Protein AF-A0A396JHH2-F1 (afdb_monomer_lite)

Radius of gyration: 24.64 Å; chains: 1; bounding box: 56×81×42 Å

Organism: Medicago truncatula (NCBI:txid3880)

pLDDT: mean 73.58, std 18.22, range [34.22, 95.81]

Sequence (174 aa):
MHDQSSRAFGGTSLQLGTSEKTDGVQSLYNGILVNLQESADPSKLVLEMILNPITPLCQKGDNVVIIADYQIYLLEQLMRISPVIEPCVREKALKLAFDLKAKMKENTENSMAVLGFLLLLSIYKLLDSFDKDEVFEILAFVALHKIAVELLGSFRYFIMIIKQSFWYVNFDTL

InterPro domains:
  IPR012474 Frigida-like [PF07899] (21-154)

Foldseek 3Di:
DDDDDDDDDDDDPPPDDPPPVVVVVVVVLVVLLVCLVPDPCSLQVLLCCLVPPDCPLPPDDCSVVVNLVVNLSSLVSLVVVLDDADPVSLVSLLVVLVVLVVVCVVPVPPPSSLSSNVSSCVSSVCCVVDDVVVNVVSVVVVVVVVVVVVVVVVVVVVVVVCVVVVPPDDPPPD

Structure (mmCIF, N/CA/C/O backbone):
data_AF-A0A396JHH2-F1
#
_entry.id   AF-A0A396JHH2-F1
#
loop_
_atom_site.group_PDB
_atom_site.id
_atom_site.type_symbol
_atom_site.label_atom_id
_atom_site.label_alt_id
_atom_site.label_comp_id
_atom_site.label_asym_id
_atom_site.label_entity_id
_atom_site.label_seq_id
_atom_site.pdbx_PDB_ins_code
_atom_site.Cartn_x
_atom_site.Cartn_y
_atom_site.Cartn_z
_atom_site.occupancy
_atom_site.B_iso_or_equiv
_atom_site.auth_seq_id
_atom_site.auth_comp_id
_atom_site.auth_asym_id
_atom_site.auth_atom_id
_atom_site.pdbx_PDB_model_num
ATOM 1 N N . MET A 1 1 ? 18.833 66.097 22.049 1.00 34.84 1 MET A N 1
ATOM 2 C CA . MET A 1 1 ? 17.542 66.815 22.104 1.00 34.84 1 MET A CA 1
ATOM 3 C C . MET A 1 1 ? 16.874 66.656 20.739 1.00 34.84 1 MET A C 1
ATOM 5 O O . MET A 1 1 ? 17.549 66.969 19.773 1.00 34.84 1 MET A O 1
ATOM 9 N N . HIS A 1 2 ? 15.673 66.046 20.724 1.00 36.78 2 HIS A N 1
ATOM 10 C CA . HIS A 1 2 ? 14.536 66.031 19.759 1.00 36.78 2 HIS A CA 1
ATOM 11 C C . HIS A 1 2 ? 14.716 66.624 18.333 1.00 36.78 2 HIS A C 1
ATOM 13 O O . HIS A 1 2 ? 15.373 67.642 18.193 1.00 36.78 2 HIS A O 1
ATOM 19 N N . ASP A 1 3 ? 14.102 66.150 17.236 1.00 41.22 3 ASP A N 1
ATOM 20 C CA . ASP A 1 3 ? 13.016 65.180 16.983 1.00 41.22 3 ASP A CA 1
ATOM 21 C C . ASP A 1 3 ? 12.868 64.926 15.452 1.00 41.22 3 ASP A C 1
ATOM 23 O O . ASP A 1 3 ? 13.278 65.789 14.684 1.00 41.22 3 ASP A O 1
ATOM 27 N N . GLN A 1 4 ? 12.207 63.809 15.071 1.00 45.59 4 GLN A N 1
ATOM 28 C CA . GLN A 1 4 ? 11.242 63.594 13.944 1.00 45.59 4 GLN A CA 1
ATOM 29 C C . GLN A 1 4 ? 11.592 64.025 12.487 1.00 45.59 4 GLN A C 1
ATOM 31 O O . GLN A 1 4 ? 12.212 65.042 12.250 1.00 45.59 4 GLN A O 1
ATOM 36 N N . SER A 1 5 ? 11.163 63.405 11.376 1.00 40.81 5 SER A N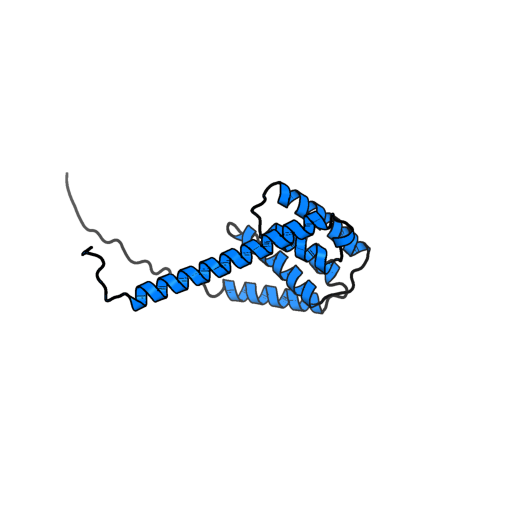 1
ATOM 37 C CA . SER A 1 5 ? 10.166 62.383 11.019 1.00 40.81 5 SER A CA 1
ATOM 38 C C . SER A 1 5 ? 10.327 62.099 9.508 1.00 40.81 5 SER A C 1
ATOM 40 O O . SER A 1 5 ? 10.538 63.031 8.735 1.00 40.81 5 SER A O 1
ATOM 42 N N . SER A 1 6 ? 10.186 60.849 9.052 1.00 44.97 6 SER A N 1
ATOM 43 C CA . SER A 1 6 ? 9.253 60.511 7.957 1.00 44.97 6 SER A CA 1
ATOM 44 C C . SER A 1 6 ? 9.205 59.005 7.665 1.00 44.97 6 SER A C 1
ATOM 46 O O . SER A 1 6 ? 10.203 58.315 7.488 1.00 44.97 6 SER A O 1
ATOM 48 N N . ARG A 1 7 ? 7.962 58.524 7.656 1.00 39.47 7 ARG A N 1
ATOM 49 C CA . ARG A 1 7 ? 7.444 57.217 7.235 1.00 39.47 7 ARG A CA 1
ATOM 50 C C . ARG A 1 7 ? 7.682 56.975 5.739 1.00 39.47 7 ARG A C 1
ATOM 52 O O . ARG A 1 7 ? 7.382 57.869 4.959 1.00 39.47 7 ARG A O 1
ATOM 59 N N . ALA A 1 8 ? 7.972 55.728 5.359 1.00 37.34 8 ALA A N 1
ATOM 60 C CA . ALA A 1 8 ? 7.275 55.025 4.271 1.00 37.34 8 ALA A CA 1
ATOM 61 C C . ALA A 1 8 ? 7.607 53.520 4.309 1.00 37.34 8 ALA A C 1
ATOM 63 O O . ALA A 1 8 ? 8.679 53.083 3.905 1.00 37.34 8 ALA A O 1
ATOM 64 N N . PHE A 1 9 ? 6.660 52.734 4.823 1.00 40.56 9 PHE A N 1
ATOM 65 C CA . PHE A 1 9 ? 6.518 51.312 4.516 1.00 40.56 9 PHE A CA 1
ATOM 66 C C . PHE A 1 9 ? 5.919 51.170 3.112 1.00 40.56 9 PHE A C 1
ATOM 68 O O . PHE A 1 9 ? 5.039 51.949 2.750 1.00 40.56 9 PHE A O 1
ATOM 75 N N . GLY A 1 10 ? 6.285 50.100 2.406 1.00 37.75 10 GLY A N 1
ATOM 76 C CA . GLY A 1 10 ? 5.449 49.528 1.348 1.00 37.75 10 GLY A CA 1
ATOM 77 C C . GLY A 1 10 ? 6.091 49.554 -0.029 1.00 37.75 10 GLY A C 1
ATOM 78 O O . GLY A 1 10 ? 6.154 50.588 -0.682 1.00 37.75 10 GLY A O 1
ATOM 79 N N . GLY A 1 11 ? 6.527 48.383 -0.482 1.00 34.22 11 GLY A N 1
ATOM 80 C CA . GLY A 1 11 ? 7.045 48.210 -1.831 1.00 34.22 11 GLY A CA 1
ATOM 81 C C . GLY A 1 11 ? 7.694 46.855 -2.051 1.00 34.22 11 GLY A C 1
ATOM 82 O O . GLY A 1 11 ? 8.797 46.779 -2.578 1.00 34.22 11 GLY A O 1
ATOM 83 N N . THR A 1 12 ? 7.042 45.781 -1.614 1.00 45.69 12 THR A N 1
ATOM 84 C CA . THR A 1 12 ? 7.328 44.422 -2.072 1.00 45.69 12 THR A CA 1
ATOM 85 C C . THR A 1 12 ? 7.244 44.398 -3.598 1.00 45.69 12 THR A C 1
ATOM 87 O O . THR A 1 12 ? 6.164 44.450 -4.175 1.00 45.69 12 THR A O 1
ATOM 90 N N . SER A 1 13 ? 8.383 44.289 -4.269 1.00 45.59 13 SER A N 1
ATOM 91 C CA . SER A 1 13 ? 8.450 43.629 -5.572 1.00 45.59 13 SER A CA 1
ATOM 92 C C . SER A 1 13 ? 9.375 42.436 -5.431 1.00 45.59 13 SER A C 1
ATOM 94 O O . SER A 1 13 ? 10.502 42.413 -5.908 1.00 45.59 13 SER A O 1
ATOM 96 N N . LEU A 1 14 ? 8.866 41.432 -4.717 1.00 39.38 14 LEU A N 1
ATOM 97 C CA . LEU A 1 14 ? 9.321 40.060 -4.864 1.00 39.38 14 LEU A CA 1
ATOM 98 C C . LEU A 1 14 ? 8.688 39.519 -6.147 1.00 39.38 14 LEU A C 1
ATOM 100 O O . LEU A 1 14 ? 7.677 38.828 -6.115 1.00 39.38 14 LEU A O 1
ATOM 104 N N . GLN A 1 15 ? 9.270 39.874 -7.287 1.00 58.12 15 GLN A N 1
ATOM 105 C CA . GLN A 1 15 ? 9.191 39.008 -8.454 1.00 58.12 15 GLN A CA 1
ATOM 106 C C . GLN A 1 15 ? 10.442 38.143 -8.438 1.00 58.12 15 GLN A C 1
ATOM 108 O O . GLN A 1 15 ? 11.490 38.542 -8.935 1.00 58.12 15 GLN A O 1
ATOM 113 N N . LEU A 1 16 ? 10.344 36.974 -7.809 1.00 39.16 16 LEU A N 1
ATOM 114 C CA . LEU A 1 16 ? 11.358 35.942 -7.960 1.00 39.16 16 LEU A CA 1
ATOM 115 C C . LEU A 1 16 ? 10.705 34.558 -7.937 1.00 39.16 16 LEU A C 1
ATOM 117 O O . LEU A 1 16 ? 10.393 34.014 -6.884 1.00 39.16 16 LEU A O 1
ATOM 121 N N . GLY A 1 17 ? 10.511 34.026 -9.145 1.00 41.47 17 GLY A N 1
ATOM 122 C CA . GLY A 1 17 ? 10.699 32.610 -9.449 1.00 41.47 17 GLY A CA 1
ATOM 123 C C . GLY A 1 17 ? 9.649 31.626 -8.940 1.00 41.47 17 GLY A C 1
ATOM 124 O O . GLY A 1 17 ? 9.932 30.834 -8.051 1.00 41.47 17 GLY A O 1
ATOM 125 N N . THR A 1 18 ? 8.485 31.561 -9.588 1.00 39.78 18 THR A N 1
ATOM 126 C CA . THR A 1 18 ? 7.596 30.382 -9.504 1.00 39.78 18 THR A CA 1
ATOM 127 C C . THR A 1 18 ? 7.584 29.530 -10.775 1.00 39.78 18 THR A C 1
ATOM 129 O O . THR A 1 18 ? 6.795 28.596 -10.860 1.00 39.78 18 THR A O 1
ATOM 132 N N . SER A 1 19 ? 8.467 29.790 -11.749 1.00 44.78 19 SER A N 1
ATOM 133 C CA . SER A 1 19 ? 8.452 29.065 -13.032 1.00 44.78 19 SER A CA 1
ATOM 134 C C . SER A 1 19 ? 9.505 27.957 -13.180 1.00 44.78 19 SER A C 1
ATOM 136 O O . SER A 1 19 ? 9.301 27.071 -13.998 1.00 44.78 19 SER A O 1
ATOM 138 N N . GLU A 1 20 ? 10.606 27.955 -12.419 1.00 44.31 20 GLU A N 1
ATOM 139 C CA . GLU A 1 20 ? 11.653 26.917 -12.568 1.00 44.31 20 GLU A CA 1
ATOM 140 C C . GLU A 1 20 ? 11.361 25.636 -11.769 1.00 44.31 20 GLU A C 1
ATOM 142 O O . GLU A 1 20 ? 11.826 24.554 -12.120 1.00 44.31 20 GLU A O 1
ATOM 147 N N . LYS A 1 21 ? 10.562 25.720 -10.697 1.00 48.06 21 LYS A N 1
ATOM 148 C CA . LYS A 1 21 ? 10.301 24.574 -9.807 1.00 48.06 21 LYS A CA 1
ATOM 149 C C . LYS A 1 21 ? 9.289 23.581 -10.397 1.00 48.06 21 LYS A C 1
ATOM 151 O O . LYS A 1 21 ? 9.345 22.396 -10.085 1.00 48.06 21 LYS A O 1
ATOM 156 N N . THR A 1 22 ? 8.372 24.051 -11.240 1.00 49.94 22 THR A N 1
ATOM 157 C CA . THR A 1 22 ? 7.317 23.228 -11.856 1.00 49.94 22 THR A CA 1
ATOM 158 C C . THR A 1 22 ? 7.841 22.385 -13.017 1.00 49.94 22 THR A C 1
ATOM 160 O O . THR A 1 22 ? 7.447 21.228 -13.146 1.00 49.94 22 THR A O 1
ATOM 163 N N . ASP A 1 23 ? 8.779 22.917 -13.803 1.00 55.28 23 ASP A N 1
ATOM 164 C CA . ASP A 1 23 ? 9.391 22.218 -14.940 1.00 55.28 23 ASP A CA 1
ATOM 165 C C . ASP A 1 23 ? 10.242 21.015 -14.485 1.00 55.28 23 ASP A C 1
ATOM 167 O O . ASP A 1 23 ? 10.118 19.904 -15.004 1.00 55.28 23 ASP A O 1
ATOM 171 N N . GLY A 1 24 ? 11.016 21.186 -13.405 1.00 61.38 24 GLY A N 1
ATOM 172 C CA . GLY A 1 24 ? 11.820 20.106 -12.822 1.00 61.38 24 GLY A CA 1
ATOM 173 C C . GLY A 1 24 ? 10.992 18.957 -12.231 1.00 61.38 24 GLY A C 1
ATOM 174 O O . GLY A 1 24 ? 11.347 17.790 -12.398 1.00 61.38 24 GLY A O 1
ATOM 175 N N . VAL A 1 25 ? 9.867 19.262 -11.573 1.00 62.09 25 VAL A N 1
ATOM 176 C CA . VAL A 1 25 ? 8.972 18.246 -10.987 1.00 62.09 25 VAL A CA 1
ATOM 177 C C . VAL A 1 25 ? 8.225 17.475 -12.079 1.00 62.09 25 VAL A C 1
ATOM 179 O O . VAL A 1 25 ? 8.138 16.250 -12.015 1.00 62.09 25 VAL A O 1
ATOM 182 N N . GLN A 1 26 ? 7.736 18.163 -13.113 1.00 64.75 26 GLN A N 1
ATOM 183 C CA . GLN A 1 26 ? 7.054 17.519 -14.236 1.00 64.75 26 GLN A CA 1
ATOM 184 C C . GLN A 1 26 ? 8.001 16.612 -15.035 1.00 64.75 26 GLN A C 1
ATOM 186 O O . GLN A 1 26 ? 7.639 15.487 -15.383 1.00 64.75 26 GLN A O 1
ATOM 191 N N . SER A 1 27 ? 9.228 17.077 -15.286 1.00 69.88 27 SER A N 1
ATOM 192 C CA . SER A 1 27 ? 10.279 16.292 -15.939 1.00 69.88 27 SER A CA 1
ATOM 193 C C . SER A 1 27 ? 10.627 15.029 -15.140 1.00 69.88 27 SER A C 1
ATOM 195 O O . SER A 1 27 ? 10.734 13.942 -15.710 1.00 69.88 27 SER A O 1
ATOM 197 N N . LEU A 1 28 ? 10.695 15.139 -13.807 1.00 69.75 28 LEU A N 1
ATOM 198 C CA . LEU A 1 28 ? 10.924 14.003 -12.917 1.00 69.75 28 LEU A CA 1
ATOM 199 C C . LEU A 1 28 ? 9.804 12.955 -13.025 1.00 69.75 28 LEU A C 1
ATOM 201 O O . LEU A 1 28 ? 10.098 11.782 -13.255 1.00 69.75 28 LEU A O 1
ATOM 205 N N . TYR A 1 29 ? 8.534 13.363 -12.907 1.00 72.44 29 TYR A N 1
ATOM 206 C CA . TYR A 1 29 ? 7.387 12.451 -13.024 1.00 72.44 29 TYR A CA 1
ATOM 207 C C . TYR A 1 29 ? 7.322 11.757 -14.390 1.00 72.44 29 TYR A C 1
ATOM 209 O O . TYR A 1 29 ? 7.062 10.555 -14.458 1.00 72.44 29 TYR A O 1
ATOM 217 N N . ASN A 1 30 ? 7.630 12.478 -15.470 1.00 74.38 30 ASN A N 1
ATOM 218 C CA . ASN A 1 30 ? 7.707 11.896 -16.808 1.00 74.38 30 ASN A CA 1
ATOM 219 C C . ASN A 1 30 ? 8.846 10.867 -16.916 1.00 74.38 30 ASN A C 1
ATOM 221 O O . ASN A 1 30 ? 8.635 9.781 -17.450 1.00 74.38 30 ASN A O 1
ATOM 225 N N . GLY A 1 31 ? 10.031 11.167 -16.372 1.00 76.94 31 GLY A N 1
ATOM 226 C CA . GLY A 1 31 ? 11.159 10.230 -16.354 1.00 76.94 31 GLY A CA 1
ATOM 227 C C . GLY A 1 31 ? 10.868 8.963 -15.544 1.00 76.94 31 GLY A C 1
ATOM 228 O O . GLY A 1 31 ? 11.209 7.861 -15.965 1.00 76.94 31 GLY A O 1
ATOM 229 N N . ILE A 1 32 ? 10.171 9.099 -14.414 1.00 76.00 32 ILE A N 1
ATOM 230 C CA . ILE A 1 32 ? 9.690 7.966 -13.612 1.00 76.00 32 ILE A CA 1
ATOM 231 C C . ILE A 1 32 ? 8.727 7.094 -14.417 1.00 76.00 32 ILE A C 1
ATOM 233 O O . ILE A 1 32 ? 8.857 5.872 -14.398 1.00 76.00 32 ILE A O 1
ATOM 237 N N . LEU A 1 33 ? 7.775 7.705 -15.126 1.00 76.88 33 LEU A N 1
ATOM 238 C CA . LEU A 1 33 ? 6.801 6.968 -15.926 1.00 76.88 33 LEU A CA 1
ATOM 239 C C . LEU A 1 33 ? 7.479 6.163 -17.041 1.00 76.88 33 LEU A C 1
ATOM 241 O O . LEU A 1 33 ? 7.158 4.989 -17.213 1.00 76.88 33 LEU A O 1
ATOM 245 N N . VAL A 1 34 ? 8.445 6.762 -17.745 1.00 80.31 34 VAL A N 1
ATOM 246 C CA . VAL A 1 34 ? 9.241 6.073 -18.774 1.00 80.31 34 VAL A CA 1
ATOM 247 C C . VAL A 1 34 ? 10.011 4.904 -18.160 1.00 80.31 34 VAL A C 1
ATOM 249 O O . VAL A 1 34 ? 9.880 3.775 -18.625 1.00 80.31 34 VAL A O 1
ATOM 252 N N . ASN A 1 35 ? 10.718 5.130 -17.048 1.00 80.88 35 ASN A N 1
ATOM 253 C CA . ASN A 1 35 ? 11.460 4.072 -16.358 1.00 80.88 35 ASN A CA 1
ATOM 254 C C . ASN A 1 35 ? 10.554 2.920 -15.895 1.00 80.88 35 ASN A C 1
ATOM 256 O O . ASN A 1 35 ? 10.961 1.762 -15.937 1.00 80.88 35 ASN A O 1
ATOM 260 N N . LEU A 1 36 ? 9.328 3.215 -15.451 1.00 83.25 36 LEU A N 1
ATOM 261 C CA . LEU A 1 36 ? 8.354 2.195 -15.061 1.00 83.25 36 LEU A CA 1
ATOM 262 C C . LEU A 1 36 ? 7.846 1.390 -16.256 1.00 83.25 36 LEU A C 1
ATOM 264 O O . LEU A 1 36 ? 7.675 0.182 -16.134 1.00 83.25 36 LEU A O 1
ATOM 268 N N . GLN A 1 37 ? 7.606 2.038 -17.394 1.00 81.75 37 GLN A N 1
ATOM 269 C CA . GLN A 1 37 ? 7.140 1.370 -18.610 1.00 81.75 37 GLN A CA 1
ATOM 270 C C . GLN A 1 37 ? 8.224 0.502 -19.257 1.00 81.75 37 GLN A C 1
ATOM 272 O O . GLN A 1 37 ? 7.912 -0.551 -19.806 1.00 81.75 37 GLN A O 1
ATOM 277 N N . GLU A 1 38 ? 9.484 0.927 -19.181 1.00 86.12 38 GLU A N 1
ATOM 278 C CA . GLU A 1 38 ? 10.628 0.204 -19.748 1.00 86.12 38 GLU A CA 1
ATOM 279 C C . GLU A 1 38 ? 11.208 -0.852 -18.793 1.00 86.12 38 GLU A C 1
ATOM 281 O O . GLU A 1 38 ? 11.995 -1.706 -19.207 1.00 86.12 38 GLU A O 1
ATOM 286 N N . SER A 1 39 ? 10.826 -0.822 -17.512 1.00 87.31 39 SER A N 1
ATOM 287 C CA . SER A 1 39 ? 11.292 -1.795 -16.526 1.00 87.31 39 SER A CA 1
ATOM 288 C C . SER A 1 39 ? 10.773 -3.198 -16.834 1.00 87.31 39 SER A C 1
ATOM 290 O O . SER A 1 39 ? 9.578 -3.415 -17.027 1.00 87.31 39 SER A O 1
ATOM 292 N N . ALA A 1 40 ? 11.670 -4.183 -16.770 1.00 87.19 40 ALA A N 1
ATOM 293 C CA . ALA A 1 40 ? 11.300 -5.595 -16.833 1.00 87.19 40 ALA A CA 1
ATOM 294 C C . ALA A 1 40 ? 10.501 -6.054 -15.596 1.00 87.19 40 ALA A C 1
ATOM 296 O O . ALA A 1 40 ? 9.726 -7.002 -15.684 1.00 87.19 40 ALA A O 1
ATOM 297 N N . ASP A 1 41 ? 10.686 -5.385 -14.453 1.00 90.62 41 ASP A N 1
ATOM 298 C CA . ASP A 1 41 ? 9.947 -5.640 -13.213 1.00 90.62 41 ASP A CA 1
ATOM 299 C C . ASP A 1 41 ? 9.547 -4.302 -12.562 1.00 90.62 41 ASP A C 1
ATOM 301 O O . ASP A 1 41 ? 10.221 -3.795 -11.652 1.00 90.62 41 ASP A O 1
ATOM 305 N N . PRO A 1 42 ? 8.466 -3.671 -13.053 1.00 91.06 42 PRO A N 1
ATOM 306 C CA . PRO A 1 42 ? 8.001 -2.391 -12.526 1.00 91.06 42 PRO A CA 1
ATOM 307 C C . PRO A 1 42 ? 7.525 -2.511 -11.075 1.00 91.06 42 PRO A C 1
ATOM 309 O O . PRO A 1 42 ? 7.639 -1.554 -10.312 1.00 91.06 42 PRO A O 1
ATOM 312 N N . SER A 1 43 ? 7.048 -3.690 -10.662 1.00 92.31 43 SER A N 1
ATOM 313 C CA . SER A 1 43 ? 6.586 -3.928 -9.294 1.00 92.31 43 SER A CA 1
ATOM 314 C C . SER A 1 43 ? 7.732 -3.855 -8.286 1.00 92.31 43 SER A C 1
ATOM 316 O O . SER A 1 43 ? 7.657 -3.143 -7.283 1.00 92.31 43 SER A O 1
ATOM 318 N N . LYS A 1 44 ? 8.858 -4.498 -8.595 1.00 93.31 44 LYS A N 1
ATOM 319 C CA . LYS A 1 44 ? 10.068 -4.411 -7.782 1.00 93.31 44 LYS A CA 1
ATOM 320 C C . LYS A 1 44 ? 10.652 -3.004 -7.771 1.00 93.31 44 LYS A C 1
ATOM 322 O O . LYS A 1 44 ? 11.023 -2.525 -6.701 1.00 93.31 44 LYS A O 1
ATOM 327 N N . LEU A 1 45 ? 10.701 -2.342 -8.928 1.00 90.50 45 LEU A N 1
ATOM 328 C CA . LEU A 1 45 ? 11.250 -0.990 -9.049 1.00 90.50 45 LEU A CA 1
ATOM 329 C C . LEU A 1 45 ? 10.509 0.006 -8.145 1.00 90.50 45 LEU A C 1
ATOM 331 O O . LEU A 1 45 ? 11.143 0.753 -7.402 1.00 90.50 45 LEU A O 1
ATOM 335 N N . VAL A 1 46 ? 9.171 -0.024 -8.150 1.00 90.06 46 VAL A N 1
ATOM 336 C CA . VAL A 1 46 ? 8.352 0.840 -7.282 1.00 90.06 46 VAL A CA 1
ATOM 337 C C . VAL A 1 46 ? 8.624 0.576 -5.807 1.00 90.06 46 VAL A C 1
ATOM 339 O O . VAL A 1 46 ? 8.804 1.526 -5.048 1.00 90.06 46 VAL A O 1
ATOM 342 N N . LEU A 1 47 ? 8.695 -0.688 -5.381 1.00 89.94 47 LEU A N 1
ATOM 343 C CA . LEU A 1 47 ? 9.020 -1.006 -3.986 1.00 89.94 47 LEU A CA 1
ATOM 344 C C . LEU A 1 47 ? 10.399 -0.494 -3.586 1.00 89.94 47 LEU A C 1
ATOM 346 O O . LEU A 1 47 ? 10.548 0.064 -2.503 1.00 89.94 47 LEU A O 1
ATOM 350 N N . GLU A 1 48 ? 11.400 -0.660 -4.447 1.00 89.31 48 GLU A N 1
ATOM 351 C CA . GLU A 1 48 ? 12.748 -0.164 -4.178 1.00 89.31 48 GLU A CA 1
ATOM 352 C C . GLU A 1 48 ? 12.778 1.363 -4.065 1.00 89.31 48 GLU A C 1
ATOM 354 O O . GLU A 1 48 ? 13.443 1.878 -3.169 1.00 89.31 48 GLU A O 1
ATOM 359 N N . MET A 1 49 ? 12.006 2.077 -4.891 1.00 86.12 49 MET A N 1
ATOM 360 C CA . MET A 1 49 ? 11.864 3.536 -4.823 1.00 86.12 49 MET A CA 1
ATOM 361 C C . MET A 1 49 ? 11.110 4.020 -3.578 1.00 86.12 49 MET A C 1
ATOM 363 O O . MET A 1 49 ? 11.446 5.071 -3.034 1.00 86.12 49 MET A O 1
ATOM 367 N N . ILE A 1 50 ? 10.095 3.282 -3.117 1.00 85.94 50 ILE A N 1
ATOM 368 C CA . ILE A 1 50 ? 9.357 3.617 -1.889 1.00 85.94 50 ILE A CA 1
ATOM 369 C C . ILE A 1 50 ? 10.241 3.396 -0.658 1.00 85.94 50 ILE A C 1
ATOM 371 O O . ILE A 1 50 ? 10.242 4.226 0.251 1.00 85.94 50 ILE A O 1
ATOM 375 N N . LEU A 1 51 ? 10.995 2.292 -0.635 1.00 84.38 51 LEU A N 1
ATOM 376 C CA . LEU A 1 51 ? 11.889 1.933 0.468 1.00 84.38 51 LEU A CA 1
ATOM 377 C C . LEU A 1 51 ? 13.159 2.795 0.500 1.00 84.38 51 LEU A C 1
ATOM 379 O O . LEU A 1 51 ? 13.667 3.084 1.581 1.00 84.38 51 LEU A O 1
ATOM 383 N N . ASN A 1 52 ? 13.651 3.218 -0.666 1.00 82.12 52 ASN A N 1
ATOM 384 C CA . ASN A 1 52 ? 14.843 4.051 -0.818 1.00 82.12 52 ASN A CA 1
ATOM 385 C C . ASN A 1 52 ? 14.502 5.322 -1.614 1.00 82.12 52 ASN A C 1
ATOM 387 O O . ASN A 1 52 ? 14.864 5.437 -2.790 1.00 82.12 52 ASN A O 1
ATOM 391 N N . PRO A 1 53 ? 13.793 6.286 -1.002 1.00 70.38 53 PRO A N 1
ATOM 392 C CA . PRO A 1 53 ? 13.434 7.524 -1.677 1.00 70.38 53 PRO A CA 1
ATOM 393 C C . PRO A 1 53 ? 14.697 8.301 -2.065 1.00 70.38 53 PRO A C 1
ATOM 395 O O . PRO A 1 53 ? 15.596 8.511 -1.249 1.00 70.38 53 PRO A O 1
ATOM 398 N N . ILE A 1 54 ? 14.774 8.737 -3.324 1.00 65.25 54 ILE A N 1
ATOM 399 C CA . ILE A 1 54 ? 15.928 9.485 -3.827 1.00 65.25 54 ILE A CA 1
ATOM 400 C C . ILE A 1 54 ? 15.931 10.879 -3.170 1.00 65.25 54 ILE A C 1
ATOM 402 O O . ILE A 1 54 ? 14.934 11.602 -3.171 1.00 65.25 54 ILE A O 1
ATOM 406 N N . THR A 1 55 ? 17.089 11.281 -2.646 1.00 52.19 55 THR A N 1
ATOM 407 C CA . THR A 1 55 ? 17.298 12.459 -1.789 1.00 52.19 55 THR A CA 1
ATOM 408 C C . THR A 1 55 ? 17.056 13.864 -2.391 1.00 52.19 55 THR A C 1
ATOM 410 O O . THR A 1 55 ? 16.898 14.779 -1.582 1.00 52.19 55 THR A O 1
ATOM 413 N N . PRO A 1 56 ? 16.989 14.158 -3.716 1.00 52.56 56 PRO A N 1
ATOM 414 C CA . PRO A 1 56 ? 16.828 15.551 -4.155 1.00 52.56 56 PRO A CA 1
ATOM 415 C C . PRO A 1 56 ? 15.473 16.171 -3.764 1.00 52.56 56 PRO A C 1
ATOM 417 O O . PRO A 1 56 ? 15.358 17.393 -3.749 1.00 52.56 56 PRO A O 1
ATOM 420 N N . LEU A 1 57 ? 14.484 15.365 -3.356 1.00 51.81 57 LEU A N 1
ATOM 421 C CA . LEU A 1 57 ? 13.199 15.825 -2.805 1.00 51.81 57 LEU A CA 1
ATOM 422 C C . LEU A 1 57 ? 13.283 16.276 -1.329 1.00 51.81 57 LEU A C 1
ATOM 424 O O . LEU A 1 57 ? 12.331 16.852 -0.813 1.00 51.81 57 LEU A O 1
ATOM 428 N N . CYS A 1 58 ? 14.414 16.050 -0.643 1.00 49.91 58 CYS A N 1
ATOM 429 C CA . CYS A 1 58 ? 14.574 16.219 0.809 1.00 49.91 58 CYS A CA 1
ATOM 430 C C . CYS A 1 58 ? 15.169 17.570 1.265 1.00 49.91 58 CYS A C 1
ATOM 432 O O . CYS A 1 58 ? 15.590 17.688 2.422 1.00 49.91 58 CYS A O 1
ATOM 434 N N . GLN A 1 59 ? 15.201 18.616 0.432 1.00 45.34 59 GLN A N 1
ATOM 435 C CA . GLN A 1 59 ? 15.723 19.923 0.862 1.00 45.34 59 GLN A CA 1
ATOM 436 C C . GLN A 1 59 ? 14.664 20.795 1.559 1.00 45.34 59 GLN A C 1
ATOM 438 O O . GLN A 1 59 ? 13.920 21.534 0.935 1.00 45.34 59 GLN A O 1
ATOM 443 N N . LYS A 1 60 ? 14.682 20.672 2.895 1.00 46.62 60 LYS A N 1
ATOM 444 C CA . LYS A 1 60 ? 14.088 21.493 3.971 1.00 46.62 60 LYS A CA 1
ATOM 445 C C . LYS A 1 60 ? 12.625 21.994 3.827 1.00 46.62 60 LYS A C 1
ATOM 447 O O . LYS A 1 60 ? 12.354 22.969 3.140 1.00 46.62 60 LYS A O 1
ATOM 452 N N . GLY A 1 61 ? 11.735 21.443 4.665 1.00 46.03 61 GLY A N 1
ATOM 453 C CA . GLY A 1 61 ? 10.473 22.075 5.095 1.00 46.03 61 GLY A CA 1
ATOM 454 C C . GLY A 1 61 ? 9.201 21.369 4.623 1.00 46.03 61 GLY A C 1
ATOM 455 O O . GLY A 1 61 ? 8.520 20.756 5.436 1.00 46.03 61 GLY A O 1
ATOM 456 N N . ASP A 1 62 ? 8.928 21.404 3.316 1.00 52.62 62 ASP A N 1
ATOM 457 C CA . ASP A 1 62 ? 7.697 20.867 2.685 1.00 52.62 62 ASP A CA 1
ATOM 458 C C . ASP A 1 62 ? 7.832 19.417 2.184 1.00 52.62 62 ASP A C 1
ATOM 460 O O . ASP A 1 62 ? 6.920 18.814 1.621 1.00 52.62 62 ASP A O 1
ATOM 464 N N . ASN A 1 63 ? 9.002 18.832 2.389 1.00 53.84 63 ASN A N 1
ATOM 465 C CA . ASN A 1 63 ? 9.447 17.609 1.729 1.00 53.84 63 ASN A CA 1
ATOM 466 C C . ASN A 1 63 ? 8.646 16.378 2.144 1.00 53.84 63 ASN A C 1
ATOM 468 O O . ASN A 1 63 ? 8.546 15.429 1.381 1.00 53.84 63 ASN A O 1
ATOM 472 N N . VAL A 1 64 ? 8.112 16.369 3.367 1.00 53.91 64 VAL A N 1
ATOM 473 C CA . VAL A 1 64 ? 7.367 15.221 3.901 1.00 53.91 64 VAL A CA 1
ATOM 474 C C . VAL A 1 64 ? 6.081 15.007 3.102 1.00 53.91 64 VAL A C 1
ATOM 476 O O . VAL A 1 64 ? 5.750 13.868 2.781 1.00 53.91 64 VAL A O 1
ATOM 479 N N . VAL A 1 65 ? 5.411 16.099 2.720 1.00 53.88 65 VAL A N 1
ATOM 480 C CA . VAL A 1 65 ? 4.214 16.060 1.869 1.00 53.88 65 VAL A CA 1
ATOM 481 C C . VAL A 1 65 ? 4.592 15.604 0.462 1.00 53.88 65 VAL A C 1
ATOM 483 O O . VAL A 1 65 ? 3.979 14.687 -0.067 1.00 53.88 65 VAL A O 1
ATOM 486 N N . ILE A 1 66 ? 5.679 16.144 -0.096 1.00 56.78 66 ILE A N 1
ATOM 487 C CA . ILE A 1 66 ? 6.135 15.792 -1.448 1.00 56.78 66 ILE A CA 1
ATOM 488 C C . ILE A 1 66 ? 6.583 14.318 -1.539 1.00 56.78 66 ILE A C 1
ATOM 490 O O . ILE A 1 66 ? 6.325 13.658 -2.541 1.00 56.78 66 ILE A O 1
ATOM 494 N N . ILE A 1 67 ? 7.229 13.772 -0.502 1.00 59.09 67 ILE A N 1
ATOM 495 C CA . ILE A 1 67 ? 7.627 12.355 -0.448 1.00 59.09 67 ILE A CA 1
ATOM 496 C C . ILE A 1 67 ? 6.394 11.452 -0.365 1.00 59.09 67 ILE A C 1
ATOM 498 O O . ILE A 1 67 ? 6.342 10.444 -1.069 1.00 59.09 67 ILE A O 1
ATOM 502 N N . ALA A 1 68 ? 5.404 11.817 0.456 1.00 68.44 68 ALA A N 1
ATOM 503 C CA . ALA A 1 68 ? 4.148 11.079 0.536 1.00 68.44 68 ALA A CA 1
ATOM 504 C C . ALA A 1 68 ? 3.403 11.105 -0.812 1.00 68.44 68 ALA A C 1
ATOM 506 O O . ALA A 1 68 ? 2.995 10.053 -1.298 1.00 68.44 68 ALA A O 1
ATOM 507 N N . ASP A 1 69 ? 3.306 12.270 -1.458 1.00 75.06 69 ASP A N 1
ATOM 508 C CA . ASP A 1 69 ? 2.664 12.433 -2.769 1.00 75.06 69 ASP A CA 1
ATOM 509 C C . ASP A 1 69 ? 3.375 11.627 -3.867 1.00 75.06 69 ASP A C 1
ATOM 511 O O . ASP A 1 69 ? 2.729 10.934 -4.652 1.00 75.06 69 ASP A O 1
ATOM 515 N N . TYR A 1 70 ? 4.710 11.646 -3.889 1.00 78.94 70 TYR A N 1
ATOM 516 C CA . TYR A 1 70 ? 5.520 10.858 -4.822 1.00 78.94 70 TYR A CA 1
ATOM 517 C C . TYR A 1 70 ? 5.296 9.347 -4.657 1.00 78.94 70 TYR A C 1
ATOM 519 O O . TYR A 1 70 ? 5.126 8.629 -5.644 1.00 78.94 70 TYR A O 1
ATOM 527 N N . GLN A 1 71 ? 5.274 8.852 -3.416 1.00 84.12 71 GLN A N 1
ATOM 528 C CA . GLN A 1 71 ? 5.058 7.431 -3.133 1.00 84.12 71 GLN A CA 1
ATOM 529 C C . GLN A 1 71 ? 3.658 6.973 -3.557 1.00 84.12 71 GLN A C 1
ATOM 531 O O . GLN A 1 71 ? 3.520 5.901 -4.149 1.00 84.12 71 GLN A O 1
ATOM 536 N N . ILE A 1 72 ? 2.631 7.791 -3.304 1.00 86.62 72 ILE A N 1
ATOM 537 C CA . ILE A 1 72 ? 1.270 7.518 -3.777 1.00 86.62 72 ILE A CA 1
ATOM 538 C C . ILE A 1 72 ? 1.223 7.524 -5.304 1.00 86.62 72 ILE A C 1
ATOM 540 O O . ILE A 1 72 ? 0.714 6.571 -5.892 1.00 86.62 72 ILE A O 1
ATOM 544 N N . TYR A 1 73 ? 1.826 8.521 -5.954 1.00 85.38 73 TYR A N 1
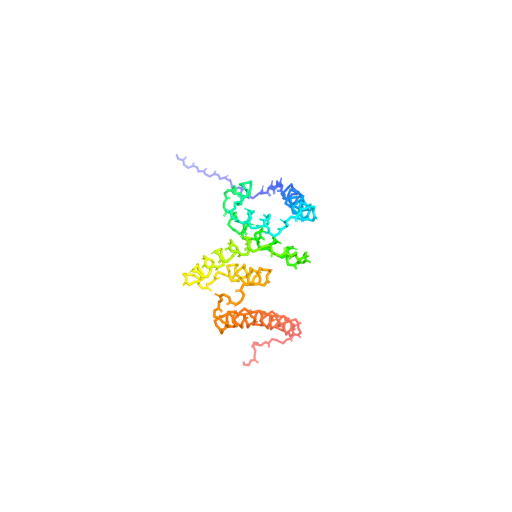ATOM 545 C CA . TYR A 1 73 ? 1.869 8.601 -7.413 1.00 85.38 73 TYR A CA 1
ATOM 546 C C . TYR A 1 73 ? 2.488 7.348 -8.052 1.00 85.38 73 TYR A C 1
ATOM 548 O O . TYR A 1 73 ? 1.940 6.812 -9.018 1.00 85.38 73 TYR A O 1
ATOM 556 N N . LEU A 1 74 ? 3.602 6.841 -7.508 1.00 88.69 74 LEU A N 1
ATOM 557 C CA . LEU A 1 74 ? 4.228 5.603 -7.985 1.00 88.69 74 LEU A CA 1
ATOM 558 C C . LEU A 1 74 ? 3.278 4.405 -7.909 1.00 88.69 74 LEU A C 1
ATOM 560 O O . LEU A 1 74 ? 3.175 3.632 -8.863 1.00 88.69 74 LEU A O 1
ATOM 564 N N . LEU A 1 75 ? 2.585 4.252 -6.779 1.00 90.94 75 LEU A N 1
ATOM 565 C CA . LEU A 1 75 ? 1.621 3.174 -6.581 1.00 90.94 75 LEU A CA 1
ATOM 566 C C . LEU A 1 75 ? 0.435 3.307 -7.544 1.00 90.94 75 LEU A C 1
ATOM 568 O O . LEU A 1 75 ? 0.016 2.313 -8.131 1.00 90.94 75 LEU A O 1
ATOM 572 N N . GLU A 1 76 ? -0.064 4.518 -7.785 1.00 90.06 76 GLU A N 1
ATOM 573 C CA . GLU A 1 76 ? -1.124 4.758 -8.768 1.00 90.06 76 GLU A CA 1
ATOM 574 C C . GLU A 1 76 ? -0.694 4.401 -10.197 1.00 90.06 76 GLU A C 1
ATOM 576 O O . GLU A 1 76 ? -1.457 3.762 -10.926 1.00 90.06 76 GLU A O 1
ATOM 581 N N . GLN A 1 77 ? 0.527 4.769 -10.610 1.00 89.38 77 GLN A N 1
ATOM 582 C CA . GLN A 1 77 ? 1.036 4.376 -11.930 1.00 89.38 77 GLN A CA 1
ATOM 583 C C . GLN A 1 77 ? 1.193 2.859 -12.031 1.00 89.38 77 GLN A C 1
ATOM 585 O O . GLN A 1 77 ? 0.790 2.261 -13.029 1.00 89.38 77 GLN A O 1
ATOM 590 N N . LEU A 1 78 ? 1.702 2.214 -10.982 1.00 91.00 78 LEU A N 1
ATOM 591 C CA . LEU A 1 78 ? 1.835 0.763 -10.950 1.00 91.00 78 LEU A CA 1
ATOM 592 C C . LEU A 1 78 ? 0.481 0.054 -11.036 1.00 91.00 78 LEU A C 1
ATOM 594 O O . LEU A 1 78 ? 0.353 -0.945 -11.741 1.00 91.00 78 LEU A O 1
ATOM 598 N N . MET A 1 79 ? -0.539 0.592 -10.365 1.00 89.94 79 MET A N 1
ATOM 599 C CA . MET A 1 79 ? -1.906 0.080 -10.432 1.00 89.94 79 MET A CA 1
ATOM 600 C C . MET A 1 79 ? -2.465 0.132 -11.858 1.00 89.94 79 MET A C 1
ATOM 602 O O . MET A 1 79 ? -3.155 -0.798 -12.271 1.00 89.94 79 MET A O 1
ATOM 606 N N . ARG A 1 80 ? -2.139 1.182 -12.624 1.00 89.19 80 ARG A N 1
ATOM 607 C CA . ARG A 1 80 ? -2.531 1.312 -14.038 1.00 89.19 80 ARG A CA 1
ATOM 608 C C . ARG A 1 80 ? -1.793 0.330 -14.943 1.00 89.19 80 ARG A C 1
ATOM 610 O O . ARG A 1 80 ? -2.408 -0.224 -15.845 1.00 89.19 80 ARG A O 1
ATOM 617 N N . ILE A 1 81 ? -0.496 0.123 -14.705 1.00 88.12 81 ILE A N 1
ATOM 618 C CA . ILE A 1 81 ? 0.322 -0.841 -15.459 1.00 88.12 81 ILE A CA 1
ATOM 619 C C . ILE A 1 81 ? -0.137 -2.278 -15.168 1.00 88.12 81 ILE A C 1
ATOM 621 O O . ILE A 1 81 ? -0.134 -3.114 -16.065 1.00 88.12 81 ILE A O 1
ATOM 625 N N . SER A 1 82 ? -0.564 -2.551 -13.931 1.00 88.25 82 SER A N 1
ATOM 626 C CA . SER A 1 82 ? -1.041 -3.858 -13.463 1.00 88.25 82 SER A CA 1
ATOM 627 C C . SER A 1 82 ? -0.088 -5.016 -13.815 1.00 88.25 82 SER A C 1
ATOM 629 O O . SER A 1 82 ? -0.471 -5.963 -14.508 1.00 88.25 82 SER A O 1
ATOM 631 N N . PRO A 1 83 ? 1.184 -4.956 -13.380 1.00 88.19 83 PRO A N 1
ATOM 632 C CA . PRO A 1 83 ? 2.155 -5.979 -13.738 1.00 88.19 83 PRO A CA 1
ATOM 633 C C . PRO A 1 83 ? 1.883 -7.313 -13.037 1.00 88.19 83 PRO A C 1
ATOM 635 O O . PRO A 1 83 ? 1.213 -7.392 -12.003 1.00 88.19 83 PRO A O 1
ATOM 638 N N . VAL A 1 84 ? 2.474 -8.377 -13.578 1.00 90.56 84 VAL A N 1
ATOM 639 C CA . VAL A 1 84 ? 2.568 -9.658 -12.874 1.00 90.56 84 VAL A CA 1
ATOM 640 C C . VAL A 1 84 ? 3.516 -9.488 -11.688 1.00 90.56 84 VAL A C 1
ATOM 642 O O . VAL A 1 84 ? 4.610 -8.952 -11.833 1.00 90.56 84 VAL A O 1
ATOM 645 N N . ILE A 1 85 ? 3.073 -9.924 -10.509 1.00 93.00 85 ILE A N 1
ATOM 646 C CA . ILE A 1 85 ? 3.818 -9.759 -9.262 1.00 93.00 85 ILE A CA 1
ATOM 647 C C . ILE A 1 85 ? 4.560 -11.051 -8.942 1.00 93.00 85 ILE A C 1
ATOM 649 O O . ILE A 1 85 ? 3.936 -12.084 -8.685 1.00 93.00 85 ILE A O 1
ATOM 653 N N . GLU A 1 86 ? 5.885 -10.970 -8.899 1.00 93.69 86 GLU A N 1
ATOM 654 C CA . GLU A 1 86 ? 6.740 -12.080 -8.489 1.00 93.69 86 GLU A CA 1
ATOM 655 C C . GLU A 1 86 ? 6.596 -12.381 -6.982 1.00 93.69 86 GLU A C 1
ATOM 657 O O . GLU A 1 86 ? 6.475 -11.452 -6.170 1.00 93.69 86 GLU A O 1
ATOM 662 N N . PRO A 1 87 ? 6.664 -13.656 -6.546 1.00 93.44 87 PRO A N 1
ATOM 663 C CA . PRO A 1 87 ? 6.475 -14.024 -5.139 1.00 93.44 87 PRO A CA 1
ATOM 664 C C . PRO A 1 87 ? 7.430 -13.312 -4.171 1.00 93.44 87 PRO A C 1
ATOM 666 O O . PRO A 1 87 ? 7.024 -12.890 -3.088 1.00 93.44 87 PRO A O 1
ATOM 669 N N . CYS A 1 88 ? 8.691 -13.126 -4.570 1.00 93.50 88 CYS A N 1
ATOM 670 C CA . CYS A 1 88 ? 9.696 -12.445 -3.752 1.00 93.50 88 CYS A CA 1
ATOM 671 C C . CYS A 1 88 ? 9.397 -10.946 -3.583 1.00 93.50 88 CYS A C 1
ATOM 673 O O . CYS A 1 88 ? 9.682 -10.358 -2.537 1.00 93.50 88 CYS A O 1
ATOM 675 N N . VAL A 1 89 ? 8.792 -10.327 -4.598 1.00 94.38 89 VAL A N 1
ATOM 676 C CA . VAL A 1 89 ? 8.367 -8.927 -4.575 1.00 94.38 89 VAL A CA 1
ATOM 677 C C . VAL A 1 89 ? 7.134 -8.782 -3.689 1.00 94.38 89 VAL A C 1
ATOM 679 O O . VAL A 1 89 ? 7.085 -7.895 -2.836 1.00 94.38 89 VAL A O 1
ATOM 682 N N . ARG A 1 90 ? 6.186 -9.719 -3.805 1.00 95.56 90 ARG A N 1
ATOM 683 C CA . ARG A 1 90 ? 5.004 -9.795 -2.940 1.00 95.56 90 ARG A CA 1
ATOM 684 C C . ARG A 1 90 ? 5.374 -9.898 -1.459 1.00 95.56 90 ARG A C 1
ATOM 686 O O . ARG A 1 90 ? 4.772 -9.212 -0.641 1.00 95.56 90 ARG A O 1
ATOM 693 N N . GLU A 1 91 ? 6.375 -10.702 -1.102 1.00 95.56 91 GLU A N 1
ATOM 694 C CA . GLU A 1 91 ? 6.820 -10.832 0.294 1.00 95.56 91 GLU A CA 1
ATOM 695 C C . GLU A 1 91 ? 7.388 -9.515 0.852 1.00 95.56 91 GLU A C 1
ATOM 697 O O . GLU A 1 91 ? 7.127 -9.148 2.000 1.00 95.56 91 GLU A O 1
ATOM 702 N N . LYS A 1 92 ? 8.135 -8.762 0.036 1.00 94.44 92 LYS A N 1
ATOM 703 C CA . LYS A 1 92 ? 8.630 -7.432 0.423 1.00 94.44 92 LYS A CA 1
ATOM 704 C C . LYS A 1 92 ? 7.489 -6.428 0.577 1.00 94.44 92 LYS A C 1
ATOM 706 O O . LYS A 1 92 ? 7.465 -5.696 1.565 1.00 94.44 92 LYS A O 1
ATOM 711 N N . ALA A 1 93 ? 6.536 -6.424 -0.356 1.00 94.62 93 ALA A N 1
ATOM 712 C CA . ALA A 1 93 ? 5.339 -5.590 -0.267 1.00 94.62 93 ALA A CA 1
ATOM 713 C C . ALA A 1 93 ? 4.528 -5.893 0.996 1.00 94.62 93 ALA A C 1
ATOM 715 O O . ALA A 1 93 ? 4.031 -4.979 1.647 1.00 94.62 93 ALA A O 1
ATOM 716 N N . LEU A 1 94 ? 4.437 -7.172 1.366 1.00 95.81 94 LEU A N 1
ATOM 717 C CA . LEU A 1 94 ? 3.736 -7.612 2.564 1.00 95.81 94 LEU A CA 1
ATOM 718 C C . LEU A 1 94 ? 4.371 -7.045 3.840 1.00 95.81 94 LEU A C 1
ATOM 720 O O . LEU A 1 94 ? 3.653 -6.527 4.691 1.00 95.81 94 LEU A O 1
ATOM 724 N N . LYS A 1 95 ? 5.705 -7.080 3.953 1.00 94.94 95 LYS A N 1
ATOM 725 C CA . LYS A 1 95 ? 6.429 -6.466 5.084 1.00 94.94 95 LYS A CA 1
ATOM 726 C C . LYS A 1 95 ? 6.132 -4.968 5.179 1.00 94.94 95 LYS A C 1
ATOM 728 O O . LYS A 1 95 ? 5.726 -4.492 6.233 1.00 94.94 95 LYS A O 1
ATOM 733 N N . LEU A 1 96 ? 6.215 -4.261 4.051 1.00 92.81 96 LEU A N 1
ATOM 734 C CA . LEU A 1 96 ? 5.891 -2.836 3.984 1.00 92.81 96 LEU A CA 1
ATOM 735 C C . LEU A 1 96 ? 4.429 -2.544 4.378 1.00 92.81 96 LEU A C 1
ATOM 737 O O . LEU A 1 96 ? 4.165 -1.579 5.092 1.00 92.81 96 LEU A O 1
ATOM 741 N N . ALA A 1 97 ? 3.477 -3.379 3.954 1.00 92.94 97 ALA A N 1
ATOM 742 C CA . ALA A 1 97 ? 2.067 -3.232 4.309 1.00 92.94 97 ALA A CA 1
ATOM 743 C C . ALA A 1 97 ? 1.821 -3.425 5.817 1.00 92.94 97 ALA A C 1
ATOM 745 O O . ALA A 1 97 ? 1.016 -2.695 6.398 1.00 92.94 97 ALA A O 1
ATOM 746 N N . PHE A 1 98 ? 2.532 -4.351 6.471 1.00 93.06 98 PHE A N 1
ATOM 747 C CA . PHE A 1 98 ? 2.484 -4.491 7.930 1.00 93.06 98 PHE A CA 1
ATOM 748 C C . PHE A 1 98 ? 3.040 -3.260 8.650 1.00 93.06 98 PHE A C 1
ATOM 750 O O . PHE A 1 98 ? 2.405 -2.779 9.590 1.00 93.06 98 PHE A O 1
ATOM 757 N N . ASP A 1 99 ? 4.159 -2.706 8.178 1.00 89.69 99 ASP A N 1
ATOM 758 C CA . ASP A 1 99 ? 4.746 -1.491 8.753 1.00 89.69 99 ASP A CA 1
ATOM 759 C C . ASP A 1 99 ? 3.798 -0.288 8.626 1.00 89.69 99 ASP A C 1
ATOM 761 O O . ASP A 1 99 ? 3.618 0.484 9.570 1.00 89.69 99 ASP A O 1
ATOM 765 N N . LEU A 1 100 ? 3.144 -0.133 7.470 1.00 87.88 100 LEU A N 1
ATOM 766 C CA . LEU A 1 100 ? 2.124 0.899 7.251 1.00 87.88 100 LEU A CA 1
ATOM 767 C C . LEU A 1 100 ? 0.912 0.707 8.163 1.00 87.88 100 LEU A C 1
ATOM 769 O O . LEU A 1 100 ? 0.463 1.668 8.788 1.00 87.88 100 LEU A O 1
ATOM 773 N N . LYS A 1 101 ? 0.423 -0.528 8.304 1.00 86.81 101 LYS A N 1
ATOM 774 C CA . LYS A 1 101 ? -0.688 -0.843 9.208 1.00 86.81 101 LYS A CA 1
ATOM 775 C C . LYS A 1 101 ? -0.346 -0.535 10.670 1.00 86.81 101 LYS A C 1
ATOM 777 O O . LYS A 1 101 ? -1.198 -0.028 11.396 1.00 86.81 101 LYS A O 1
ATOM 782 N N . ALA A 1 102 ? 0.887 -0.798 11.106 1.00 87.00 102 ALA A N 1
ATOM 783 C CA . ALA A 1 102 ? 1.347 -0.426 12.443 1.00 87.00 102 ALA A CA 1
ATOM 784 C C . ALA A 1 102 ? 1.341 1.101 12.634 1.00 87.00 102 ALA A C 1
ATOM 786 O O . ALA A 1 102 ? 0.781 1.592 13.613 1.00 87.00 102 ALA A O 1
ATOM 787 N N . LYS A 1 103 ? 1.846 1.858 11.650 1.00 79.38 103 LYS A N 1
ATOM 788 C CA . LYS A 1 103 ? 1.832 3.334 11.670 1.00 79.38 103 LYS A CA 1
ATOM 789 C C . LYS A 1 103 ? 0.421 3.925 11.719 1.00 79.38 103 LYS A C 1
ATOM 791 O O . LYS A 1 103 ? 0.211 4.941 12.375 1.00 79.38 103 LYS A O 1
ATOM 796 N N . MET A 1 104 ? -0.555 3.294 11.063 1.00 80.19 104 MET A N 1
ATOM 797 C CA . MET A 1 104 ? -1.959 3.726 11.112 1.00 80.19 104 MET A CA 1
ATOM 798 C C . MET A 1 104 ? -2.564 3.626 12.519 1.00 80.19 104 MET A C 1
ATOM 800 O O . MET A 1 104 ? -3.395 4.456 12.878 1.00 80.19 104 MET A O 1
ATOM 804 N N . LYS A 1 105 ? -2.144 2.642 13.329 1.00 72.56 105 LYS A N 1
ATOM 805 C CA . LYS A 1 105 ? -2.616 2.492 14.718 1.00 72.56 105 LYS A CA 1
ATOM 806 C C . LYS A 1 105 ? -2.073 3.577 15.646 1.00 72.56 105 LYS A C 1
ATOM 808 O O . LYS A 1 105 ? -2.734 3.927 16.616 1.00 72.56 105 LYS A O 1
ATOM 813 N N . GLU A 1 106 ? -0.887 4.100 15.351 1.00 68.06 106 GLU A N 1
ATOM 814 C CA . GLU A 1 106 ? -0.251 5.165 16.133 1.00 68.06 106 GLU A CA 1
ATOM 815 C C . GLU A 1 106 ? -0.794 6.558 15.779 1.00 68.06 106 GLU A C 1
ATOM 817 O O . GLU A 1 106 ? -0.755 7.459 16.614 1.00 68.06 106 GLU A O 1
ATOM 822 N N . ASN A 1 107 ? -1.310 6.745 14.558 1.00 63.56 107 ASN A N 1
ATOM 823 C CA . ASN A 1 107 ? -1.859 8.017 14.098 1.00 63.56 107 ASN A CA 1
ATOM 824 C C . ASN A 1 107 ? -2.989 7.809 13.072 1.00 63.56 107 ASN A C 1
ATOM 826 O O . ASN A 1 107 ? -2.757 7.742 11.860 1.00 63.56 107 ASN A O 1
ATOM 830 N N . THR A 1 108 ? -4.224 7.728 13.570 1.00 55.34 108 THR A N 1
ATOM 831 C CA . THR A 1 108 ? -5.438 7.432 12.788 1.00 55.34 108 THR A CA 1
ATOM 832 C C . THR A 1 108 ? -5.839 8.526 11.792 1.00 55.34 108 THR A C 1
ATOM 834 O O . THR A 1 108 ? -6.709 8.292 10.959 1.00 55.34 108 THR A O 1
ATOM 837 N N . GLU A 1 109 ? -5.209 9.704 11.830 1.00 59.47 109 GLU A N 1
ATOM 838 C CA . GLU A 1 109 ? -5.503 10.821 10.919 1.00 59.47 109 GLU A CA 1
ATOM 839 C C . GLU A 1 109 ? -4.619 10.840 9.659 1.00 59.47 109 GLU A C 1
ATOM 841 O O . GLU A 1 109 ? -4.802 11.686 8.781 1.00 59.47 109 GLU A O 1
ATOM 846 N N . ASN A 1 110 ? -3.664 9.912 9.517 1.00 70.81 110 ASN A N 1
ATOM 847 C CA . ASN A 1 110 ? -2.766 9.900 8.362 1.00 70.81 110 ASN A CA 1
ATOM 848 C C . ASN A 1 110 ? -3.434 9.287 7.113 1.00 70.81 110 ASN A C 1
ATOM 850 O O . ASN A 1 110 ? -3.219 8.122 6.770 1.00 70.81 110 ASN A O 1
ATOM 854 N N . SER A 1 111 ? -4.230 10.097 6.410 1.00 75.75 111 SER A N 1
ATOM 855 C CA . SER A 1 111 ? -4.936 9.729 5.172 1.00 75.75 111 SER A CA 1
ATOM 856 C C . SER A 1 111 ? -4.019 9.157 4.081 1.00 75.75 111 SER A C 1
ATOM 858 O O . SER A 1 111 ? -4.427 8.256 3.347 1.00 75.75 111 SER A O 1
ATOM 860 N N . MET A 1 112 ? -2.763 9.610 4.013 1.00 77.00 112 MET A N 1
ATOM 861 C CA . MET A 1 112 ? -1.774 9.117 3.048 1.00 77.00 112 MET A CA 1
ATOM 862 C C . MET A 1 112 ? -1.282 7.711 3.397 1.00 77.00 112 MET A C 1
ATOM 864 O O . MET A 1 112 ? -1.130 6.877 2.506 1.00 77.00 112 MET A O 1
ATOM 868 N N . ALA A 1 113 ? -1.088 7.407 4.685 1.00 81.88 113 ALA A N 1
ATOM 869 C CA . ALA A 1 113 ? -0.749 6.054 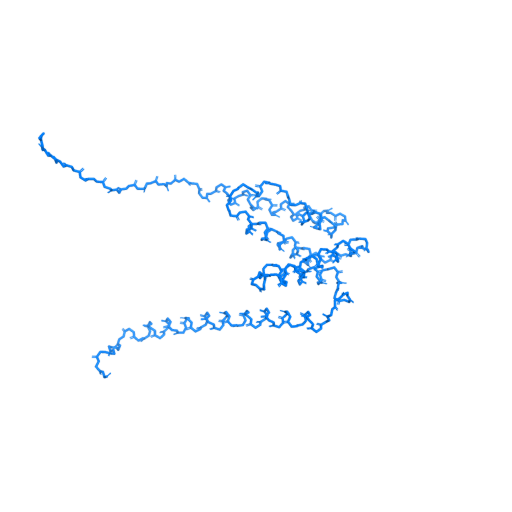5.127 1.00 81.88 113 ALA A CA 1
ATOM 870 C C . ALA A 1 113 ? -1.889 5.066 4.834 1.00 81.88 113 ALA A C 1
ATOM 872 O O . ALA A 1 113 ? -1.635 3.966 4.343 1.00 81.88 113 ALA A O 1
ATOM 873 N N . VAL A 1 114 ? -3.141 5.483 5.061 1.00 86.19 114 VAL A N 1
ATOM 874 C CA . VAL A 1 114 ? -4.334 4.688 4.725 1.00 86.19 114 VAL A CA 1
ATOM 875 C C . VAL A 1 114 ? -4.395 4.408 3.221 1.00 86.19 114 VAL A C 1
ATOM 877 O O . VAL A 1 114 ? -4.555 3.259 2.811 1.00 86.19 114 VAL A O 1
ATOM 880 N N . LEU A 1 115 ? -4.229 5.439 2.387 1.00 86.12 115 LEU A N 1
ATOM 881 C CA . LEU A 1 115 ? -4.259 5.294 0.932 1.00 86.12 115 LEU A CA 1
ATOM 882 C C . LEU A 1 115 ? -3.127 4.390 0.426 1.00 86.12 115 LEU A C 1
ATOM 884 O O . LEU A 1 115 ? -3.376 3.472 -0.355 1.00 86.12 115 LEU A O 1
ATOM 888 N N . GLY A 1 116 ? -1.900 4.602 0.909 1.00 88.38 116 GLY A N 1
ATOM 889 C CA . GLY A 1 116 ? -0.743 3.780 0.553 1.00 88.38 116 GLY A CA 1
ATOM 890 C C . GLY A 1 116 ? -0.926 2.312 0.940 1.00 88.38 116 GLY A C 1
ATOM 891 O O . GLY A 1 116 ? -0.632 1.424 0.139 1.00 88.38 116 GLY A O 1
ATOM 892 N N . PHE A 1 117 ? -1.479 2.044 2.127 1.00 91.19 117 PHE A N 1
ATOM 893 C CA . PHE A 1 117 ? -1.8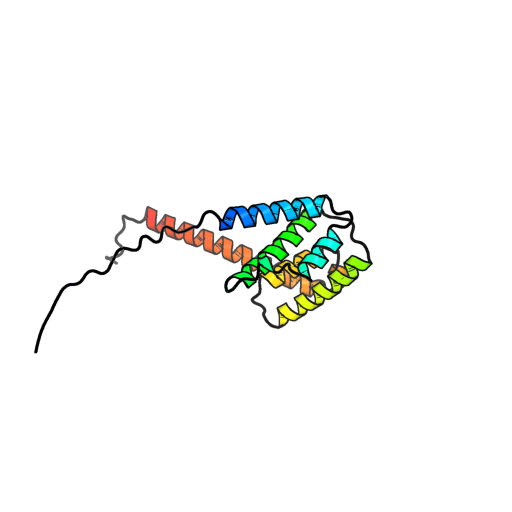22 0.692 2.571 1.00 91.19 117 PHE A CA 1
ATOM 894 C C . PHE A 1 117 ? -2.826 0.019 1.623 1.00 91.19 117 PHE A C 1
ATOM 896 O O . PHE A 1 117 ? -2.571 -1.082 1.133 1.00 91.19 117 PHE A O 1
ATOM 903 N N . LEU A 1 118 ? -3.933 0.692 1.298 1.00 90.56 118 LEU A N 1
ATOM 904 C CA . LEU A 1 118 ? -4.960 0.145 0.404 1.00 90.56 118 LEU A CA 1
ATOM 905 C C . LEU A 1 118 ? -4.425 -0.111 -1.016 1.00 90.56 118 LEU A C 1
ATOM 907 O O . LEU A 1 118 ? -4.730 -1.149 -1.611 1.00 90.56 118 LEU A O 1
ATOM 911 N N . LEU A 1 119 ? -3.588 0.789 -1.544 1.00 92.12 119 LEU A N 1
ATOM 912 C CA . LEU A 1 119 ? -2.932 0.608 -2.841 1.00 92.12 119 LEU A CA 1
ATOM 913 C C . LEU A 1 119 ? -1.994 -0.607 -2.837 1.00 92.12 119 LEU A C 1
ATOM 915 O O . LEU A 1 119 ? -2.055 -1.420 -3.760 1.00 92.12 119 LEU A O 1
ATOM 919 N N . LEU A 1 120 ? -1.181 -0.790 -1.789 1.00 93.31 120 LEU A N 1
ATOM 920 C CA . LEU A 1 120 ? -0.309 -1.964 -1.658 1.00 93.31 120 LEU A CA 1
ATOM 921 C C . LEU A 1 120 ? -1.107 -3.272 -1.632 1.00 93.31 120 LEU A C 1
ATOM 923 O O . LEU A 1 120 ? -0.762 -4.212 -2.351 1.00 93.31 120 LEU A O 1
ATOM 927 N N . LEU A 1 121 ? -2.185 -3.332 -0.844 1.00 93.94 121 LEU A N 1
ATOM 928 C CA . LEU A 1 121 ? -3.037 -4.521 -0.756 1.00 93.94 121 LEU A CA 1
ATOM 929 C C . LEU A 1 121 ? -3.624 -4.908 -2.114 1.00 93.94 121 LEU A C 1
ATOM 931 O O . LEU A 1 121 ? -3.651 -6.093 -2.457 1.00 93.94 121 LEU A O 1
ATOM 935 N N . SER A 1 122 ? -4.066 -3.905 -2.874 1.00 91.31 122 SER A N 1
ATOM 936 C CA . SER A 1 122 ? -4.695 -4.079 -4.180 1.00 91.31 122 SER A CA 1
ATOM 937 C C . SER A 1 122 ? -3.688 -4.517 -5.250 1.00 91.31 122 SER A C 1
ATOM 939 O O . SER A 1 122 ? -3.880 -5.544 -5.901 1.00 91.31 122 SER A O 1
ATOM 941 N N . ILE A 1 123 ? -2.569 -3.796 -5.386 1.00 92.94 123 ILE A N 1
ATOM 942 C CA . ILE A 1 123 ? -1.562 -4.040 -6.432 1.00 92.94 123 ILE A CA 1
ATOM 943 C C . ILE A 1 123 ? -0.840 -5.372 -6.208 1.00 92.94 123 ILE A C 1
ATOM 945 O O . ILE A 1 123 ? -0.703 -6.171 -7.134 1.00 92.94 123 ILE A O 1
ATOM 949 N N . TYR A 1 124 ? -0.406 -5.637 -4.973 1.00 93.31 124 TYR A N 1
ATOM 950 C CA . TYR A 1 124 ? 0.402 -6.815 -4.641 1.00 93.31 124 TYR A CA 1
ATOM 951 C C . TYR A 1 124 ? -0.433 -8.023 -4.204 1.00 93.31 124 TYR A C 1
ATOM 953 O O . TYR A 1 124 ? 0.132 -9.050 -3.823 1.00 93.31 124 TYR A O 1
ATOM 961 N N . LYS A 1 125 ? -1.770 -7.928 -4.283 1.00 92.62 125 LYS A N 1
ATOM 962 C CA . LYS A 1 125 ? -2.714 -9.009 -3.952 1.00 92.62 125 LYS A CA 1
ATOM 963 C C . LYS A 1 125 ? -2.438 -9.581 -2.559 1.00 92.62 125 LYS A C 1
ATOM 965 O O . LYS A 1 125 ? -2.133 -10.765 -2.399 1.00 92.62 125 LYS A O 1
ATOM 970 N N . LEU A 1 126 ? -2.481 -8.699 -1.562 1.00 95.00 126 LEU A N 1
ATOM 971 C CA . LEU A 1 126 ? -2.124 -9.024 -0.177 1.00 95.00 126 LEU A CA 1
ATOM 972 C C . LEU A 1 126 ? -3.341 -9.219 0.732 1.00 95.00 126 LEU A C 1
ATOM 974 O O . LEU A 1 126 ? -3.160 -9.539 1.899 1.00 95.00 126 LEU A O 1
ATOM 978 N N . LEU A 1 127 ? -4.568 -9.016 0.237 1.00 92.62 127 LEU A N 1
ATOM 979 C CA . LEU A 1 127 ? -5.792 -9.052 1.054 1.00 92.62 127 LEU A CA 1
ATOM 980 C C . LEU A 1 127 ? -5.991 -10.381 1.809 1.00 92.62 127 LEU A C 1
ATOM 982 O O . LEU A 1 127 ? -6.565 -10.396 2.887 1.00 92.62 127 LEU A O 1
ATOM 986 N N . ASP A 1 128 ? -5.504 -11.490 1.258 1.00 92.62 128 ASP A N 1
ATOM 987 C CA . ASP A 1 128 ? -5.493 -12.820 1.880 1.00 92.62 128 ASP A CA 1
ATOM 988 C C . ASP A 1 128 ? -4.605 -12.918 3.133 1.00 92.62 128 ASP A C 1
ATOM 990 O O . ASP A 1 128 ? -4.768 -13.839 3.927 1.00 92.62 128 ASP A O 1
ATOM 994 N N . SER A 1 129 ? -3.678 -11.978 3.310 1.00 94.56 129 SER A N 1
ATOM 995 C CA . SER A 1 129 ? -2.743 -11.918 4.439 1.00 94.56 129 SER A CA 1
ATOM 996 C C . SER A 1 129 ? -3.234 -11.012 5.578 1.00 94.56 129 SER A C 1
ATOM 998 O O . SER A 1 129 ? -2.531 -10.849 6.575 1.00 94.56 129 SER A O 1
ATOM 1000 N N . PHE A 1 130 ? -4.418 -10.407 5.436 1.00 93.31 130 PHE A N 1
ATOM 1001 C CA . PHE A 1 130 ? -5.015 -9.496 6.413 1.00 93.31 130 PHE A CA 1
ATOM 1002 C C . PHE A 1 130 ? -6.428 -9.941 6.804 1.00 93.31 130 PHE A C 1
ATOM 1004 O O . PHE A 1 130 ? -7.103 -10.658 6.065 1.00 93.31 130 PHE A O 1
ATOM 1011 N N . ASP A 1 131 ? -6.880 -9.479 7.971 1.00 93.69 131 ASP A N 1
ATOM 1012 C CA . ASP A 1 131 ? -8.282 -9.585 8.364 1.00 93.69 131 ASP A CA 1
ATOM 1013 C C . ASP A 1 131 ? -9.143 -8.759 7.399 1.00 93.69 131 ASP A C 1
ATOM 1015 O O . ASP A 1 131 ? -8.914 -7.561 7.207 1.00 93.69 131 ASP A O 1
ATOM 1019 N N . LYS A 1 132 ? -10.094 -9.421 6.737 1.00 91.06 132 LYS A N 1
ATOM 1020 C CA . LYS A 1 132 ? -10.911 -8.788 5.699 1.00 91.06 132 LYS A CA 1
ATOM 1021 C C . LYS A 1 132 ? -11.870 -7.767 6.288 1.00 91.06 132 LYS A C 1
ATOM 1023 O O . LYS A 1 132 ? -12.060 -6.729 5.662 1.00 91.06 132 LYS A O 1
ATOM 1028 N N . ASP A 1 133 ? -12.443 -8.048 7.452 1.00 91.81 133 ASP A N 1
ATOM 1029 C CA . ASP A 1 133 ? -13.426 -7.176 8.086 1.00 91.81 133 ASP A CA 1
ATOM 1030 C C . ASP A 1 133 ? -12.747 -5.870 8.516 1.00 91.81 133 ASP A C 1
ATOM 1032 O O . ASP A 1 133 ? -13.229 -4.790 8.178 1.00 91.81 133 ASP A O 1
ATOM 1036 N N . GLU A 1 134 ? -11.544 -5.954 9.095 1.00 90.62 134 GLU A N 1
ATOM 1037 C CA . GLU A 1 134 ? -10.730 -4.774 9.431 1.00 90.62 134 GLU A CA 1
ATOM 1038 C C . GLU A 1 134 ? -10.385 -3.937 8.183 1.00 90.62 134 GLU A C 1
ATOM 1040 O O . GLU A 1 134 ? -10.467 -2.708 8.195 1.00 90.62 134 GLU A O 1
ATOM 1045 N N . VAL A 1 135 ? -10.021 -4.581 7.067 1.00 90.50 135 VAL A N 1
ATOM 1046 C CA . VAL A 1 135 ? -9.738 -3.866 5.809 1.00 90.50 135 VAL A CA 1
ATOM 1047 C C . VAL A 1 135 ? -11.004 -3.219 5.232 1.00 90.50 135 VAL A C 1
ATOM 1049 O O . VAL A 1 135 ? -10.936 -2.100 4.713 1.00 90.50 135 VAL A O 1
ATOM 1052 N N . PHE A 1 136 ? -12.160 -3.881 5.327 1.00 88.06 136 PHE A N 1
ATOM 1053 C CA . PHE A 1 136 ? -13.436 -3.318 4.887 1.00 88.06 136 PHE A CA 1
ATOM 1054 C C . PHE A 1 136 ? -13.872 -2.126 5.737 1.00 88.06 136 PHE A C 1
ATOM 1056 O O . PHE A 1 136 ? -14.366 -1.150 5.176 1.00 88.06 136 PHE A O 1
ATOM 1063 N N . GLU A 1 137 ? -13.651 -2.156 7.049 1.00 89.00 137 GLU A N 1
ATOM 1064 C CA . GLU A 1 137 ? -13.911 -1.011 7.927 1.00 89.00 137 GLU A CA 1
ATOM 1065 C C . GLU A 1 137 ? -13.064 0.204 7.531 1.00 89.00 137 GLU A C 1
ATOM 1067 O O . GLU A 1 137 ? -13.590 1.313 7.413 1.00 89.00 137 GLU A O 1
ATOM 1072 N N . ILE A 1 138 ? -11.777 -0.002 7.227 1.00 86.94 138 ILE A N 1
ATOM 1073 C CA . ILE A 1 138 ? -10.888 1.059 6.728 1.00 86.94 138 ILE A CA 1
ATOM 1074 C C . ILE A 1 138 ? -11.415 1.632 5.402 1.00 86.94 138 ILE A C 1
ATOM 1076 O O . ILE A 1 138 ? -11.491 2.851 5.235 1.00 86.94 138 ILE A O 1
ATOM 1080 N N . LEU A 1 139 ? -11.815 0.773 4.460 1.00 85.62 139 LEU A N 1
ATOM 1081 C CA . LEU A 1 139 ? -12.400 1.199 3.183 1.00 85.62 139 LEU A CA 1
ATOM 1082 C C . LEU A 1 139 ? -13.703 1.984 3.375 1.00 85.62 139 LEU A C 1
ATOM 1084 O O . LEU A 1 139 ? -13.890 3.028 2.745 1.00 85.62 139 LEU A O 1
ATOM 1088 N N . ALA A 1 140 ? -14.589 1.504 4.247 1.00 83.94 140 ALA A N 1
ATOM 1089 C CA . ALA A 1 140 ? -15.853 2.156 4.561 1.00 83.94 140 ALA A CA 1
ATOM 1090 C C . ALA A 1 140 ? -15.624 3.537 5.188 1.00 83.94 140 ALA A C 1
ATOM 1092 O O . ALA A 1 140 ? -16.280 4.501 4.795 1.00 83.94 140 ALA A O 1
ATOM 1093 N N . PHE A 1 141 ? -14.651 3.656 6.094 1.00 82.81 141 PHE A N 1
ATOM 1094 C CA . PHE A 1 141 ? -14.261 4.928 6.696 1.00 82.81 141 PHE A CA 1
ATOM 1095 C C . PHE A 1 141 ? -13.775 5.936 5.643 1.00 82.81 141 PHE A C 1
ATOM 1097 O O . PHE A 1 141 ? -14.256 7.071 5.604 1.00 82.81 141 PHE A O 1
ATOM 1104 N N . VAL A 1 142 ? -12.889 5.517 4.732 1.00 80.44 142 VAL A N 1
ATOM 1105 C CA . VAL A 1 142 ? -12.397 6.369 3.633 1.00 80.44 142 VAL A CA 1
ATOM 1106 C C . VAL A 1 142 ? -13.537 6.803 2.705 1.00 80.44 142 VAL A C 1
ATOM 1108 O O . VAL A 1 142 ? -13.623 7.976 2.333 1.00 80.44 142 VAL A O 1
ATOM 1111 N N . ALA A 1 143 ? -14.436 5.882 2.347 1.00 80.38 143 ALA A N 1
ATOM 1112 C CA . ALA A 1 143 ? -15.580 6.174 1.487 1.00 80.38 143 ALA A CA 1
ATOM 1113 C C . ALA A 1 143 ? -16.560 7.156 2.147 1.00 80.38 143 ALA A C 1
ATOM 1115 O O . ALA A 1 143 ? -16.975 8.131 1.517 1.00 80.38 143 ALA A O 1
ATOM 1116 N N . LEU A 1 144 ? -16.886 6.942 3.424 1.00 80.50 144 LEU A N 1
ATOM 1117 C CA . LEU A 1 144 ? -17.765 7.823 4.187 1.00 80.50 144 LEU A CA 1
ATOM 1118 C C . LEU A 1 144 ? -17.171 9.229 4.307 1.00 80.50 144 LEU A C 1
ATOM 1120 O O . LEU A 1 144 ? -17.879 10.212 4.094 1.00 80.50 144 LEU A O 1
ATOM 1124 N N . HIS A 1 145 ? -15.870 9.331 4.584 1.00 76.69 145 HIS A N 1
ATOM 1125 C CA . HIS A 1 145 ? -15.175 10.612 4.645 1.00 76.69 145 HIS A CA 1
ATOM 1126 C C . HIS A 1 145 ? -15.246 11.359 3.304 1.00 76.69 145 HIS A C 1
ATOM 1128 O O . HIS A 1 145 ? -15.564 12.548 3.273 1.00 76.69 145 HIS A O 1
ATOM 1134 N N . LYS A 1 146 ? -15.024 10.667 2.179 1.00 75.75 146 LYS A N 1
ATOM 1135 C CA . LYS A 1 146 ? -15.154 11.263 0.839 1.00 75.75 146 LYS A CA 1
ATOM 1136 C C . LYS A 1 146 ? -16.567 11.794 0.582 1.00 75.75 146 LYS A C 1
ATOM 1138 O O . LYS A 1 146 ? -16.717 12.942 0.169 1.00 75.75 146 LYS A O 1
ATOM 1143 N N . ILE A 1 147 ? -17.591 10.992 0.879 1.00 73.12 147 ILE A N 1
ATOM 1144 C CA . ILE A 1 147 ? -18.999 11.389 0.728 1.00 73.12 147 ILE A CA 1
ATOM 1145 C C . ILE A 1 147 ? -19.309 12.615 1.597 1.00 73.12 147 ILE A C 1
ATOM 1147 O O . ILE A 1 147 ? -19.945 13.558 1.128 1.00 73.12 147 ILE A O 1
ATOM 1151 N N . ALA A 1 148 ? -18.836 12.642 2.845 1.00 69.81 148 ALA A N 1
ATOM 1152 C CA . ALA A 1 148 ? -19.042 13.770 3.750 1.00 69.81 148 ALA A CA 1
ATOM 1153 C C . ALA A 1 148 ? -18.417 15.068 3.207 1.00 69.81 148 ALA A C 1
ATOM 1155 O O . ALA A 1 148 ? -19.052 16.124 3.246 1.00 69.81 148 ALA A O 1
ATOM 1156 N N . VAL A 1 149 ? -17.205 14.993 2.648 1.00 74.81 149 VAL A N 1
ATOM 1157 C CA . VAL A 1 149 ? -16.530 16.139 2.018 1.00 74.81 149 VAL A CA 1
ATOM 1158 C C . VAL A 1 149 ? -17.294 16.638 0.785 1.00 74.81 149 VAL A C 1
ATOM 1160 O O . VAL A 1 149 ? -17.497 17.845 0.641 1.00 74.81 149 VAL A O 1
ATOM 1163 N N . GLU A 1 150 ? -17.756 15.740 -0.086 1.00 75.94 150 GLU A N 1
ATOM 1164 C CA . GLU A 1 150 ? -18.550 16.096 -1.274 1.00 75.94 150 GLU A CA 1
ATOM 1165 C C . GLU A 1 150 ? -19.893 16.742 -0.894 1.00 75.94 150 GLU A C 1
ATOM 1167 O O . GLU A 1 150 ? -20.307 17.748 -1.486 1.00 75.94 150 GLU A O 1
ATOM 1172 N N . LEU A 1 151 ? -20.547 16.216 0.146 1.00 72.94 151 LEU A N 1
ATOM 1173 C CA . LEU A 1 151 ? -21.792 16.756 0.680 1.00 72.94 151 LEU A CA 1
ATOM 1174 C C . LEU A 1 151 ? -21.582 18.164 1.257 1.00 72.94 151 LEU A C 1
ATOM 1176 O O . LEU A 1 151 ? -22.321 19.084 0.910 1.00 72.94 151 LEU A O 1
ATOM 1180 N N . LEU A 1 152 ? -20.543 18.371 2.073 1.00 70.19 152 LEU A N 1
ATOM 1181 C CA . LEU A 1 152 ? -20.179 19.693 2.602 1.00 70.19 152 LEU A CA 1
ATOM 1182 C C . LEU A 1 152 ? -19.847 20.691 1.486 1.00 70.19 152 LEU A C 1
ATOM 1184 O O . LEU A 1 152 ? -20.263 21.851 1.544 1.00 70.19 152 LEU A O 1
ATOM 1188 N N . GLY A 1 153 ? -19.132 20.248 0.449 1.00 70.31 153 GLY A N 1
ATOM 1189 C CA . GLY A 1 153 ? -18.859 21.054 -0.739 1.00 70.31 153 GLY A CA 1
ATOM 1190 C C . GLY A 1 153 ? -20.143 21.503 -1.441 1.00 70.31 153 GLY A C 1
ATOM 1191 O O . GLY A 1 153 ? -20.284 22.681 -1.782 1.00 70.31 153 GLY A O 1
ATOM 1192 N N . SER A 1 154 ? -21.105 20.588 -1.574 1.00 74.12 154 SER A N 1
ATOM 1193 C CA . SER A 1 154 ? -22.421 20.853 -2.163 1.00 74.12 154 SER A CA 1
ATOM 1194 C C . SER A 1 154 ? -23.251 21.820 -1.310 1.00 74.12 154 SER A C 1
ATOM 1196 O O . SER A 1 154 ? -23.818 22.777 -1.837 1.00 74.12 154 SER A O 1
ATOM 1198 N N . PHE A 1 155 ? -23.258 21.654 0.018 1.00 71.12 155 PHE A N 1
ATOM 1199 C CA . PHE A 1 155 ? -23.926 22.584 0.937 1.00 71.12 155 PHE A CA 1
ATOM 1200 C C . PHE A 1 155 ? -23.314 23.986 0.901 1.00 71.12 155 PHE A C 1
ATOM 1202 O O . PHE A 1 155 ? -24.046 24.974 0.883 1.00 71.12 155 PHE A O 1
ATOM 1209 N N . ARG A 1 156 ? -21.982 24.104 0.834 1.00 68.75 156 ARG A N 1
ATOM 1210 C CA . ARG A 1 156 ? -21.305 25.402 0.682 1.00 68.75 156 ARG A CA 1
ATOM 1211 C C . ARG A 1 156 ? -21.740 26.114 -0.598 1.00 68.75 156 ARG A C 1
ATOM 1213 O O . ARG A 1 156 ? -22.008 27.314 -0.568 1.00 68.75 156 ARG A O 1
ATOM 1220 N N . TYR A 1 157 ? -21.837 25.378 -1.703 1.00 70.25 157 TYR A N 1
ATOM 1221 C CA . TYR A 1 157 ? -22.315 25.912 -2.978 1.00 70.25 157 TYR A CA 1
ATOM 1222 C C . TYR A 1 157 ? -23.784 26.354 -2.898 1.00 70.25 157 TYR A C 1
ATOM 1224 O O . TYR A 1 157 ? -24.132 27.442 -3.351 1.00 70.25 157 TYR A O 1
ATOM 1232 N N . PHE A 1 158 ? -24.630 25.570 -2.229 1.00 72.44 158 PHE A N 1
ATOM 1233 C CA . PHE A 1 158 ? -26.031 25.915 -1.997 1.00 72.44 158 PHE A CA 1
ATOM 1234 C C . PHE A 1 158 ? -26.193 27.179 -1.134 1.00 72.44 158 PHE A C 1
ATOM 1236 O O . PHE A 1 158 ? -26.987 28.055 -1.467 1.00 72.44 158 PHE A O 1
ATOM 1243 N N . ILE A 1 159 ? -25.384 27.341 -0.080 1.00 69.12 159 ILE A N 1
ATOM 1244 C CA . ILE A 1 159 ? -25.343 28.567 0.737 1.00 69.12 159 ILE A CA 1
ATOM 1245 C C . ILE A 1 159 ? -24.884 29.771 -0.098 1.00 69.12 159 ILE A C 1
ATOM 1247 O O . ILE A 1 159 ? -25.443 30.856 0.056 1.00 69.12 159 ILE A O 1
ATOM 1251 N N . MET A 1 160 ? -23.905 29.606 -0.997 1.00 72.00 160 MET A N 1
ATOM 1252 C CA . MET A 1 160 ? -23.507 30.666 -1.937 1.00 72.00 160 MET A CA 1
ATOM 1253 C C 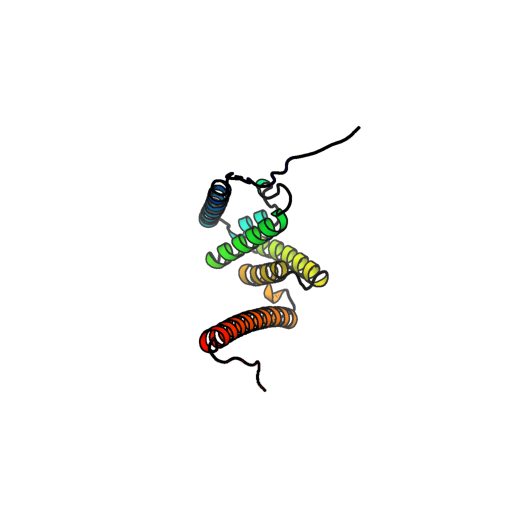. MET A 1 160 ? -24.648 31.041 -2.888 1.00 72.00 160 MET A C 1
ATOM 1255 O O . MET A 1 160 ? -24.877 32.229 -3.089 1.00 72.00 160 MET A O 1
ATOM 1259 N N . ILE A 1 161 ? -25.400 30.071 -3.421 1.00 72.38 161 ILE A N 1
ATOM 1260 C CA . ILE A 1 161 ? -26.569 30.339 -4.275 1.00 72.38 161 ILE A CA 1
ATOM 1261 C C . ILE A 1 161 ? -27.671 31.054 -3.498 1.00 72.38 161 ILE A C 1
ATOM 1263 O O . ILE A 1 161 ? -28.221 32.024 -4.012 1.00 72.38 161 ILE A O 1
ATOM 1267 N N . ILE A 1 162 ? -27.983 30.625 -2.271 1.00 71.44 162 ILE A N 1
ATOM 1268 C CA . ILE A 1 162 ? -28.964 31.315 -1.425 1.00 71.44 162 ILE A CA 1
ATOM 1269 C C . ILE A 1 162 ? -28.489 32.742 -1.154 1.00 71.44 162 ILE A C 1
ATOM 1271 O O . ILE A 1 162 ? -29.244 33.674 -1.387 1.00 71.44 162 ILE A O 1
ATOM 1275 N N . LYS A 1 163 ? -27.229 32.961 -0.764 1.00 67.69 163 LYS A N 1
ATOM 1276 C CA . LYS A 1 163 ? -26.701 34.319 -0.552 1.00 67.69 163 LYS A CA 1
ATOM 1277 C C . LYS A 1 163 ? -26.704 35.178 -1.824 1.00 67.69 163 LYS A C 1
ATOM 1279 O O . LYS A 1 163 ? -26.985 36.367 -1.732 1.00 67.69 163 LYS A O 1
ATOM 1284 N N . GLN A 1 164 ? -26.433 34.593 -2.992 1.00 69.00 164 GLN A N 1
ATOM 1285 C CA . GLN A 1 164 ? -26.464 35.288 -4.283 1.00 69.00 164 GLN A CA 1
ATOM 1286 C C . GLN A 1 164 ? -27.898 35.607 -4.737 1.00 69.00 164 GLN A C 1
ATOM 1288 O O . GLN A 1 164 ? -28.142 36.665 -5.307 1.00 69.00 164 GLN A O 1
ATOM 1293 N N . SER A 1 165 ? -28.845 34.705 -4.471 1.00 66.94 165 SER A N 1
ATOM 1294 C CA . SER A 1 165 ? -30.257 34.839 -4.860 1.00 66.94 165 SER A CA 1
ATOM 1295 C C . SER A 1 165 ? -31.062 35.686 -3.869 1.00 66.94 165 SER A C 1
ATOM 1297 O O . SER A 1 165 ? -32.071 36.268 -4.248 1.00 66.94 165 SER A O 1
ATOM 1299 N N . PHE A 1 166 ? -30.608 35.791 -2.615 1.00 60.59 166 PHE A N 1
ATOM 1300 C CA . PHE A 1 166 ? -31.221 36.601 -1.557 1.00 60.59 166 PHE A CA 1
ATOM 1301 C C . PHE A 1 166 ? -30.483 37.917 -1.274 1.00 60.59 166 PHE A C 1
ATOM 1303 O O . PHE A 1 166 ? -30.778 38.575 -0.276 1.00 60.59 166 PHE A O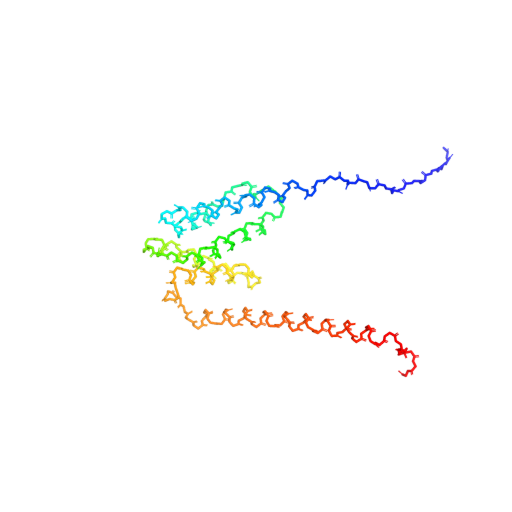 1
ATOM 1310 N N . TRP A 1 167 ? -29.611 38.385 -2.176 1.00 56.62 167 TRP A N 1
ATOM 1311 C CA . TRP A 1 167 ? -29.096 39.766 -2.169 1.00 56.62 167 TRP A CA 1
ATOM 1312 C C . TRP A 1 167 ? -30.191 40.789 -2.554 1.00 56.62 167 TRP A C 1
ATOM 1314 O O . TRP A 1 167 ? -29.984 41.630 -3.416 1.00 56.62 167 TRP A O 1
ATOM 1324 N N . TYR A 1 168 ? -31.387 40.669 -1.968 1.00 50.28 168 TYR A N 1
ATOM 1325 C CA . TYR A 1 168 ? -32.491 41.634 -2.046 1.00 50.28 168 TYR A CA 1
ATOM 1326 C C . TYR A 1 168 ? -33.517 41.512 -0.902 1.00 50.28 168 TYR A C 1
ATOM 1328 O O . TYR A 1 168 ? -34.537 42.197 -0.940 1.00 50.28 168 TYR A O 1
ATOM 1336 N N . VAL A 1 169 ? -33.281 40.690 0.131 1.00 55.25 169 VAL A N 1
ATOM 1337 C CA . VAL A 1 169 ? -34.160 40.666 1.314 1.00 55.25 169 VAL A CA 1
ATOM 1338 C C . VAL A 1 169 ? -33.337 40.962 2.564 1.00 55.25 169 VAL A C 1
ATOM 1340 O O . VAL A 1 169 ? -32.617 40.104 3.071 1.00 55.25 169 VAL A O 1
ATOM 1343 N N . ASN A 1 170 ? -33.440 42.207 3.039 1.00 43.62 170 ASN A N 1
ATOM 1344 C CA . ASN A 1 170 ? -32.971 42.629 4.357 1.00 43.62 170 ASN A CA 1
ATOM 1345 C C . ASN A 1 170 ? -33.690 41.806 5.433 1.00 43.62 170 ASN A C 1
ATOM 1347 O O . ASN A 1 170 ? -34.896 41.951 5.613 1.00 43.62 170 ASN A O 1
ATOM 1351 N N . PHE A 1 171 ? -32.944 40.995 6.180 1.00 53.88 171 PHE A N 1
ATOM 1352 C CA . PHE A 1 171 ? -33.415 40.325 7.398 1.00 53.88 171 PHE A CA 1
ATOM 1353 C C . PHE A 1 171 ? -33.182 41.187 8.658 1.00 53.88 171 PHE A C 1
ATOM 1355 O O . PHE A 1 171 ? -32.953 40.657 9.735 1.00 53.88 171 PHE A O 1
ATOM 1362 N N . ASP A 1 172 ? -33.261 42.518 8.533 1.00 45.78 172 ASP A N 1
ATOM 1363 C CA . ASP A 1 172 ? -33.162 43.461 9.665 1.00 45.78 172 ASP A CA 1
ATOM 1364 C C . ASP A 1 172 ? -34.532 43.960 10.163 1.00 45.78 172 ASP A C 1
ATOM 1366 O O . ASP A 1 172 ? -34.619 44.946 10.886 1.00 45.78 172 ASP A O 1
ATOM 1370 N N . THR A 1 173 ? -35.634 43.300 9.798 1.00 45.50 173 THR A N 1
ATOM 1371 C CA . THR A 1 173 ? -36.957 43.570 10.397 1.00 45.50 173 THR A CA 1
ATOM 1372 C C . THR A 1 173 ? -37.820 42.310 10.438 1.00 45.50 173 THR A C 1
ATOM 1374 O O . THR A 1 173 ? -38.770 42.177 9.669 1.00 45.50 173 THR A O 1
ATOM 1377 N N . LEU A 1 174 ? -37.474 41.381 11.335 1.00 42.06 174 LEU A N 1
ATOM 1378 C CA . LEU A 1 174 ? -38.419 40.562 12.113 1.00 42.06 174 LEU A CA 1
ATOM 1379 C C . LEU A 1 174 ? -37.693 39.844 13.253 1.00 42.06 174 LEU A C 1
ATOM 1381 O O . LEU A 1 174 ? -36.679 39.172 12.971 1.00 42.06 174 LEU A O 1
#

Secondary structure (DSSP, 8-state):
-----------------SSHHHHHHHHHHHHHHHHHHH-S-HHHHHHHHHHS--GGGGSSSSHHHHHHHHHHHHHHHHHHH-PPPPHHHHHHHHHHHHHHHHHHHH-TT-HHHHHHHHHHHHHTT-GGGS-HHHHHHHHHHHHHHHHHHHHHHHHHHHHHHHHHH-TT---S--